Protein AF-A0AAP2MRW2-F1 (afdb_monomer_lite)

Radius of gyration: 44.41 Å; chains: 1; bounding box: 98×28×132 Å

Organism: NCBI:txid87883

pLDDT: mean 84.75, std 10.16, range [48.69, 96.81]

Sequence (170 aa):
MTLLKLVLPYVLALLLGVAAGVYGEHLISAREIADMKAAAAQAQAKAVDAARAEEQRRTAAQSEIAKDANQQRTAALADAFAARAAAGSLQQRVDQLVAAARHPAATPGGPSTGDALDLLADVLGRVDERAGELAEYADRARIAGQQCERDYDALTSAQSRAAISSAVSR

Secondary structure (DSSP, 8-state):
-HHHHHHHHHHHHHHHHHHHHHHHHHHHHHHHHHHHHHHHHHHHHHHHHHHHHHHHHHHHHHHHHHHHHHHHHHHHHHHHHHHHHHHHHHHHHHHHHHHHHHS----TT---HHHHHHHHHHHHHHHHHHHHHHHHHHHHHHHHHHHHHHHHHHHHHHHHHHHHHHHHT-

Structure (mmCIF, N/CA/C/O backbone):
data_AF-A0AAP2MRW2-F1
#
_entry.id   AF-A0AAP2MRW2-F1
#
loop_
_atom_site.group_PDB
_atom_site.id
_atom_site.type_symbol
_atom_site.label_atom_id
_atom_site.label_alt_id
_atom_site.label_comp_id
_atom_site.label_asym_id
_atom_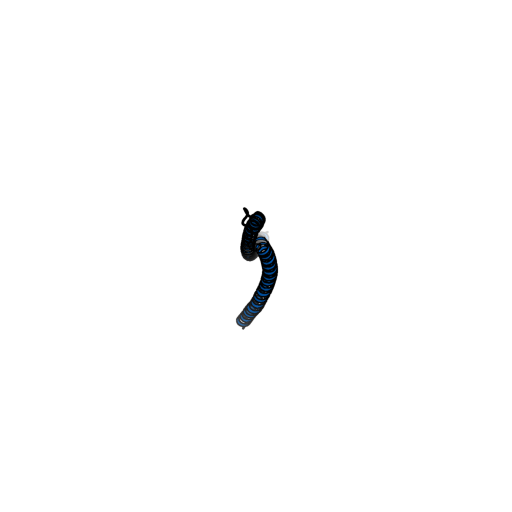site.label_entity_id
_atom_site.label_seq_id
_atom_site.pdbx_PDB_ins_code
_atom_site.Cartn_x
_atom_site.Cartn_y
_atom_site.Cartn_z
_atom_site.occupancy
_atom_site.B_iso_or_equiv
_atom_site.auth_seq_id
_atom_site.auth_comp_id
_atom_site.auth_asym_id
_atom_site.auth_atom_id
_atom_site.pdbx_PDB_model_num
ATOM 1 N N . MET A 1 1 ? 60.780 10.079 -72.327 1.00 61.38 1 MET A N 1
ATOM 2 C CA . MET A 1 1 ? 60.542 11.171 -71.345 1.00 61.38 1 MET A CA 1
ATOM 3 C C . MET A 1 1 ? 59.190 11.876 -71.502 1.00 61.38 1 MET A C 1
ATOM 5 O O . MET A 1 1 ? 58.671 12.345 -70.499 1.00 61.38 1 MET A O 1
ATOM 9 N N . THR A 1 2 ? 58.598 11.957 -72.698 1.00 68.00 2 THR A N 1
ATOM 10 C CA . THR A 1 2 ? 57.285 12.598 -72.936 1.00 68.00 2 THR A CA 1
ATOM 11 C C . THR A 1 2 ? 56.092 11.761 -72.467 1.00 68.00 2 THR A C 1
ATOM 13 O O . THR A 1 2 ? 55.207 12.306 -71.818 1.00 68.00 2 THR A O 1
ATOM 16 N N . LEU A 1 3 ? 56.101 10.439 -72.691 1.00 67.00 3 LEU A N 1
ATOM 17 C CA . LEU A 1 3 ? 55.019 9.550 -72.236 1.00 67.00 3 LEU A CA 1
ATOM 18 C C . LEU A 1 3 ? 54.850 9.577 -70.706 1.00 67.00 3 LEU A C 1
ATOM 20 O O . LEU A 1 3 ? 53.749 9.766 -70.212 1.00 67.00 3 LEU A O 1
ATOM 24 N N . LEU A 1 4 ? 55.949 9.490 -69.947 1.00 72.62 4 LEU A N 1
ATOM 25 C CA . LEU A 1 4 ? 55.919 9.496 -68.477 1.00 72.62 4 LEU A CA 1
ATOM 26 C C . LEU A 1 4 ? 55.285 10.776 -67.898 1.00 72.62 4 LEU A C 1
ATOM 28 O O . LEU A 1 4 ? 54.561 10.706 -66.911 1.00 72.62 4 LEU A O 1
ATOM 32 N N . LYS A 1 5 ? 55.504 11.934 -68.537 1.00 75.88 5 LYS A N 1
ATOM 33 C CA . LYS A 1 5 ? 54.901 13.215 -68.129 1.00 75.88 5 LYS A CA 1
ATOM 34 C C . LYS A 1 5 ? 53.397 13.289 -68.420 1.00 75.88 5 LYS A C 1
ATOM 36 O O . LYS A 1 5 ? 52.698 14.014 -67.724 1.00 75.88 5 LYS A O 1
ATOM 41 N N . LEU A 1 6 ? 52.907 12.539 -69.410 1.00 78.69 6 LEU A N 1
ATOM 42 C CA . LEU A 1 6 ? 51.484 12.458 -69.757 1.00 78.69 6 LEU A CA 1
ATOM 43 C C . LEU A 1 6 ? 50.696 11.537 -68.815 1.00 78.69 6 LEU A C 1
ATOM 45 O O . LEU A 1 6 ? 49.546 11.835 -68.508 1.00 78.69 6 LEU A O 1
ATOM 49 N N . VAL A 1 7 ? 51.305 10.450 -68.325 1.00 85.00 7 VAL A N 1
ATOM 50 C CA . VAL A 1 7 ? 50.604 9.480 -67.456 1.00 85.00 7 VAL A CA 1
ATOM 51 C C . VAL A 1 7 ? 50.657 9.869 -65.968 1.00 85.00 7 VAL A C 1
ATOM 53 O O . VAL A 1 7 ? 49.717 9.588 -65.229 1.00 85.00 7 VAL A O 1
ATOM 56 N N . LEU A 1 8 ? 51.702 10.581 -65.523 1.00 87.31 8 LEU A N 1
ATOM 57 C CA . LEU A 1 8 ? 51.862 11.033 -64.130 1.00 87.31 8 LEU A CA 1
ATOM 58 C C . LEU A 1 8 ? 50.645 11.789 -63.537 1.00 87.31 8 LEU A C 1
ATOM 60 O O . LEU A 1 8 ? 50.244 11.441 -62.425 1.00 87.31 8 LEU A O 1
ATOM 64 N N . PRO A 1 9 ? 50.024 12.784 -64.213 1.00 87.69 9 PRO A N 1
ATOM 65 C CA . PRO A 1 9 ? 48.877 13.498 -63.645 1.00 87.69 9 PRO A CA 1
ATOM 66 C C . PRO A 1 9 ? 47.645 12.601 -63.489 1.00 87.69 9 PRO A C 1
ATOM 68 O O . PRO A 1 9 ? 46.911 12.745 -62.516 1.00 87.69 9 PRO A O 1
ATOM 71 N N . TYR A 1 10 ? 47.445 11.640 -64.396 1.00 88.88 10 TYR A N 1
ATOM 72 C CA . TYR A 1 10 ? 46.350 10.673 -64.300 1.00 88.88 10 TYR A CA 1
ATOM 73 C C . TYR A 1 10 ? 46.535 9.724 -63.114 1.00 88.88 10 TYR A C 1
ATOM 75 O O . TYR A 1 10 ? 45.579 9.460 -62.391 1.00 88.88 10 TYR A O 1
ATOM 83 N N . VAL A 1 11 ? 47.764 9.260 -62.863 1.00 90.12 11 VAL A N 1
ATOM 84 C CA . VAL A 1 11 ? 48.069 8.419 -61.693 1.00 90.12 11 VAL A CA 1
ATOM 85 C C . VAL A 1 11 ? 47.877 9.202 -60.392 1.00 90.12 11 VAL A C 1
ATOM 87 O O . VAL A 1 11 ? 47.268 8.688 -59.460 1.00 90.12 11 VAL A O 1
ATOM 90 N N . LEU A 1 12 ? 48.327 10.460 -60.331 1.00 91.31 12 LEU A N 1
ATOM 91 C CA . LEU A 1 12 ? 48.109 11.325 -59.165 1.00 91.31 12 LEU A CA 1
ATOM 92 C C . LEU A 1 12 ? 46.622 11.600 -58.910 1.00 91.31 12 LEU A C 1
ATOM 94 O O . LEU A 1 12 ? 46.181 11.512 -57.767 1.00 91.31 12 LEU A O 1
ATOM 98 N N . ALA A 1 13 ? 45.842 11.883 -59.954 1.00 89.94 13 ALA A N 1
ATOM 99 C CA . ALA A 1 13 ? 44.399 12.076 -59.832 1.00 89.94 13 ALA A CA 1
ATOM 100 C C . ALA A 1 13 ? 43.694 10.806 -59.329 1.00 89.94 13 ALA A C 1
ATOM 102 O O . ALA A 1 13 ? 42.821 10.888 -58.466 1.00 89.94 13 ALA A O 1
ATOM 103 N N . LEU A 1 14 ? 44.114 9.632 -59.810 1.00 90.69 14 LEU A N 1
ATOM 104 C CA . LEU A 1 14 ? 43.575 8.349 -59.365 1.00 90.69 14 LEU A CA 1
ATOM 105 C C . LEU A 1 14 ? 43.898 8.084 -57.885 1.00 90.69 14 LEU A C 1
ATOM 107 O O . LEU A 1 14 ? 43.011 7.712 -57.122 1.00 90.69 14 LEU A O 1
ATOM 111 N N . LEU A 1 15 ? 45.138 8.341 -57.455 1.00 90.44 15 LEU A N 1
ATOM 112 C CA . LEU A 1 15 ? 45.549 8.186 -56.055 1.00 90.44 15 LEU A CA 1
ATOM 113 C C . LEU A 1 15 ? 44.811 9.153 -55.118 1.00 90.44 15 LEU A C 1
ATOM 115 O O . LEU A 1 15 ? 44.383 8.747 -54.039 1.00 90.44 15 LEU A O 1
ATOM 119 N N . LEU A 1 16 ? 44.615 10.409 -55.532 1.00 90.81 16 LEU A N 1
ATOM 120 C CA . LEU A 1 16 ? 43.853 11.395 -54.759 1.00 90.81 16 LEU A CA 1
ATOM 121 C C . LEU A 1 16 ? 42.368 11.026 -54.658 1.00 90.81 16 LEU A C 1
ATOM 123 O O . LEU A 1 16 ? 41.785 11.169 -53.586 1.00 90.81 16 LEU A O 1
ATOM 127 N N . GLY A 1 17 ? 41.769 10.512 -55.736 1.00 87.12 17 GLY A N 1
ATOM 128 C CA . GLY A 1 17 ? 40.387 10.029 -55.728 1.00 87.12 17 GLY A CA 1
ATOM 129 C C . GLY A 1 17 ? 40.183 8.846 -54.778 1.00 87.12 17 GLY A C 1
ATOM 130 O O . GLY A 1 17 ? 39.242 8.852 -53.987 1.00 87.12 17 GLY A O 1
ATOM 131 N N . VAL A 1 18 ? 41.100 7.872 -54.793 1.00 86.62 18 VAL A N 1
ATOM 132 C CA . VAL A 1 18 ? 41.066 6.723 -53.870 1.00 86.62 18 VAL A CA 1
ATOM 133 C C . VAL A 1 18 ? 41.250 7.178 -52.420 1.00 86.62 18 VAL A C 1
ATOM 135 O O . VAL A 1 18 ? 40.484 6.766 -51.552 1.00 86.62 18 VAL A O 1
ATOM 138 N N . ALA A 1 19 ? 42.208 8.071 -52.148 1.00 85.06 19 ALA A N 1
ATOM 139 C CA . ALA A 1 19 ? 42.428 8.598 -50.802 1.00 85.06 19 ALA A CA 1
ATOM 140 C C . ALA A 1 19 ? 41.200 9.362 -50.272 1.00 85.06 19 ALA A C 1
ATOM 142 O O . ALA A 1 19 ? 40.777 9.134 -49.140 1.00 85.06 19 ALA A O 1
ATOM 143 N N . ALA A 1 20 ? 40.587 10.223 -51.090 1.00 84.88 20 ALA A N 1
ATOM 144 C CA . ALA A 1 20 ? 39.380 10.954 -50.711 1.00 84.88 20 ALA A CA 1
ATOM 145 C C . ALA A 1 20 ? 38.180 10.022 -50.457 1.00 84.88 20 ALA A C 1
ATOM 147 O O . ALA A 1 20 ? 37.428 10.250 -49.509 1.00 84.88 20 ALA A O 1
ATOM 148 N N . GLY A 1 21 ? 38.026 8.958 -51.255 1.00 80.94 21 GLY A N 1
ATOM 149 C CA . GLY A 1 21 ? 36.978 7.949 -51.069 1.00 80.94 21 GLY A CA 1
ATOM 150 C C . GLY A 1 21 ? 37.085 7.226 -49.724 1.00 80.94 21 GLY A C 1
ATOM 151 O O . GLY A 1 21 ? 36.119 7.202 -48.965 1.00 80.94 21 GLY A O 1
ATOM 152 N N . VAL A 1 22 ? 38.281 6.733 -49.381 1.00 81.81 22 VAL A N 1
ATOM 153 C CA . VAL A 1 22 ? 38.531 6.020 -48.113 1.00 81.81 22 VAL A CA 1
ATOM 154 C C . VAL A 1 22 ? 38.269 6.921 -46.899 1.00 81.81 22 VAL A C 1
ATOM 156 O O . VAL A 1 22 ? 37.606 6.512 -45.947 1.00 81.81 22 VAL A O 1
ATOM 159 N N . TYR A 1 23 ? 38.720 8.181 -46.929 1.00 79.56 23 TYR A N 1
ATOM 160 C CA . TYR A 1 23 ? 38.429 9.135 -45.850 1.00 79.56 23 TYR A CA 1
ATOM 161 C C . TYR A 1 23 ? 36.930 9.456 -45.727 1.00 79.56 23 TYR A C 1
ATOM 163 O O . TYR A 1 23 ? 36.433 9.618 -44.611 1.00 79.56 23 TYR A O 1
ATOM 171 N N . GLY A 1 24 ? 36.201 9.522 -46.846 1.00 81.00 24 GLY A N 1
ATOM 172 C CA . GLY A 1 24 ? 34.751 9.717 -46.854 1.00 81.00 24 GLY A CA 1
ATOM 173 C C . GLY A 1 24 ? 33.998 8.563 -46.189 1.00 81.00 24 GLY A C 1
ATOM 174 O O . GLY A 1 24 ? 33.163 8.801 -45.314 1.00 81.00 24 GLY A O 1
ATOM 175 N N . GLU A 1 25 ? 34.338 7.319 -46.532 1.00 75.44 25 GLU A N 1
ATOM 176 C CA . GLU A 1 25 ? 33.731 6.114 -45.944 1.00 75.44 25 GLU A CA 1
ATOM 177 C C . GLU A 1 25 ? 33.961 6.025 -44.428 1.00 75.44 25 GLU A C 1
ATOM 179 O O . GLU A 1 25 ? 33.045 5.688 -43.670 1.00 75.44 25 GLU A O 1
ATOM 184 N N . HIS A 1 26 ? 35.151 6.401 -43.948 1.00 78.69 26 HIS A N 1
ATOM 185 C CA . HIS A 1 26 ? 35.448 6.439 -42.512 1.00 78.69 26 HIS A CA 1
ATOM 186 C C . HIS A 1 26 ? 34.602 7.467 -41.745 1.00 78.69 26 HIS A C 1
ATOM 188 O O . HIS A 1 26 ? 34.181 7.204 -40.619 1.00 78.69 26 HIS A O 1
ATOM 194 N N . LEU A 1 27 ? 34.319 8.630 -42.339 1.00 81.62 27 LEU A N 1
ATOM 195 C CA . LEU A 1 27 ? 33.491 9.659 -41.703 1.00 81.62 27 LEU A CA 1
ATOM 196 C C . LEU A 1 27 ? 32.005 9.281 -41.695 1.00 81.62 27 LEU A C 1
ATOM 198 O O . LEU A 1 27 ? 31.320 9.516 -40.698 1.00 81.62 27 LEU A O 1
ATOM 202 N N . ILE A 1 28 ? 31.514 8.678 -42.782 1.00 83.81 28 ILE A N 1
ATOM 203 C CA . ILE A 1 28 ? 30.126 8.205 -42.887 1.00 83.81 28 ILE A CA 1
ATOM 204 C C . ILE A 1 28 ? 29.880 7.081 -41.876 1.00 83.81 28 ILE A C 1
ATOM 206 O O . ILE A 1 28 ? 28.961 7.183 -41.066 1.00 83.81 28 ILE A O 1
ATOM 210 N N . SER A 1 29 ? 30.757 6.074 -41.833 1.00 78.00 29 SER A N 1
ATOM 211 C CA . SER A 1 29 ? 30.647 4.961 -40.878 1.00 78.00 29 SER A CA 1
ATOM 212 C C . SER A 1 29 ? 30.748 5.417 -39.417 1.00 78.00 29 SER A C 1
ATOM 214 O O . SER A 1 29 ? 29.995 4.941 -38.567 1.00 78.00 29 SER A O 1
ATOM 216 N N . ALA A 1 30 ? 31.614 6.389 -39.100 1.00 86.00 30 ALA A N 1
ATOM 217 C CA . ALA A 1 30 ? 31.684 6.964 -37.755 1.00 86.00 30 ALA A CA 1
ATOM 218 C C . ALA A 1 30 ? 30.374 7.662 -37.347 1.00 86.00 30 ALA A C 1
ATOM 220 O O . ALA A 1 30 ? 29.943 7.542 -36.195 1.00 86.00 30 ALA A O 1
ATOM 221 N N . ARG A 1 31 ? 29.728 8.365 -38.284 1.00 86.88 31 ARG A N 1
ATOM 222 C CA . ARG A 1 31 ? 28.451 9.045 -38.049 1.00 86.88 31 ARG A CA 1
ATOM 223 C C . ARG A 1 31 ? 27.300 8.058 -37.892 1.00 86.88 31 ARG A C 1
ATOM 225 O O . ARG A 1 31 ? 26.546 8.185 -36.936 1.00 86.88 31 ARG A O 1
ATOM 232 N N . GLU A 1 32 ? 27.227 7.034 -38.735 1.00 89.12 32 GLU A N 1
ATOM 233 C CA . GLU A 1 32 ? 26.231 5.964 -38.610 1.00 89.12 32 GLU A CA 1
ATOM 234 C C . GLU A 1 32 ? 26.346 5.235 -37.265 1.00 89.12 32 GLU A C 1
ATOM 236 O O . GLU A 1 32 ? 25.342 5.007 -36.595 1.00 89.12 32 GLU A O 1
ATOM 241 N N . ILE A 1 33 ? 27.565 4.929 -36.804 1.00 89.25 33 ILE A N 1
ATOM 242 C CA . ILE A 1 33 ? 27.776 4.325 -35.478 1.00 89.25 33 ILE A CA 1
ATOM 243 C C . ILE A 1 33 ? 27.318 5.274 -34.362 1.00 89.25 33 ILE A C 1
ATOM 245 O O . ILE A 1 33 ? 26.736 4.817 -33.374 1.00 89.25 33 ILE A O 1
ATOM 249 N N . ALA A 1 34 ? 27.581 6.578 -34.487 1.00 91.94 34 ALA A N 1
ATOM 250 C CA . ALA A 1 34 ? 27.132 7.572 -33.516 1.00 91.94 34 ALA A CA 1
ATOM 251 C C . ALA A 1 34 ? 25.598 7.677 -33.477 1.00 91.94 34 ALA A C 1
ATOM 253 O O . ALA A 1 34 ? 25.022 7.645 -32.389 1.00 91.94 34 ALA A O 1
ATOM 254 N N . ASP A 1 35 ? 24.944 7.710 -34.638 1.00 92.31 35 ASP A N 1
ATOM 255 C CA . ASP A 1 35 ? 23.486 7.769 -34.766 1.00 92.31 35 ASP A CA 1
ATOM 256 C C . ASP A 1 35 ? 22.829 6.491 -34.227 1.00 92.31 35 ASP A C 1
ATOM 258 O O . ASP A 1 35 ? 21.876 6.561 -33.451 1.00 92.31 35 ASP A O 1
ATOM 262 N N . MET A 1 36 ? 23.388 5.315 -34.531 1.00 91.56 36 MET A N 1
ATOM 263 C CA . MET A 1 36 ? 22.909 4.035 -33.998 1.00 91.56 36 MET A CA 1
ATOM 264 C C . MET A 1 36 ? 23.058 3.955 -32.476 1.00 91.56 36 MET A C 1
ATOM 266 O O . MET A 1 36 ? 22.143 3.501 -31.788 1.00 91.56 36 MET A O 1
ATOM 270 N N . LYS A 1 37 ? 24.182 4.429 -31.920 1.00 93.88 37 LYS A N 1
ATOM 271 C CA . LYS A 1 37 ? 24.374 4.510 -30.463 1.00 93.88 37 LYS A CA 1
ATOM 272 C C . LYS A 1 37 ? 23.407 5.499 -29.819 1.00 93.88 37 LYS A C 1
ATOM 274 O O . LYS A 1 37 ? 22.865 5.190 -28.762 1.00 93.88 37 LYS A O 1
ATOM 279 N N . ALA A 1 38 ? 23.168 6.650 -30.443 1.00 94.44 38 ALA A N 1
ATOM 280 C CA . ALA A 1 38 ? 22.213 7.641 -29.955 1.00 94.44 38 ALA A CA 1
ATOM 281 C C . ALA A 1 38 ? 20.777 7.095 -29.977 1.00 94.44 38 ALA A C 1
ATOM 283 O O . ALA A 1 38 ? 20.063 7.210 -28.981 1.00 94.44 38 ALA A O 1
ATOM 284 N N . ALA A 1 39 ? 20.377 6.426 -31.061 1.00 94.56 39 ALA A N 1
ATOM 285 C CA . ALA A 1 39 ? 19.080 5.768 -31.175 1.00 94.56 39 ALA A CA 1
ATOM 286 C C . ALA A 1 39 ? 18.918 4.650 -30.132 1.00 94.56 39 ALA A C 1
ATOM 288 O O . ALA A 1 39 ? 17.887 4.576 -29.461 1.00 94.56 39 ALA A O 1
ATOM 289 N N . ALA A 1 40 ? 19.951 3.824 -29.932 1.00 93.44 40 ALA A N 1
ATOM 290 C CA . ALA A 1 40 ? 19.953 2.781 -28.910 1.00 93.44 40 ALA A CA 1
ATOM 291 C C . ALA A 1 40 ? 19.861 3.364 -27.490 1.00 93.44 40 ALA A C 1
ATOM 293 O O . ALA A 1 40 ? 19.059 2.889 -26.687 1.00 93.44 40 ALA A O 1
ATOM 294 N N . ALA A 1 41 ? 20.619 4.421 -27.185 1.00 94.69 41 ALA A N 1
ATOM 295 C CA . ALA A 1 41 ? 20.559 5.108 -25.896 1.00 94.69 41 ALA A CA 1
ATOM 296 C C . ALA A 1 41 ? 19.177 5.732 -25.650 1.00 94.69 41 ALA A C 1
ATOM 298 O O . ALA A 1 41 ? 18.626 5.608 -24.558 1.00 94.69 41 ALA A O 1
ATOM 299 N N . GLN A 1 42 ? 18.573 6.345 -26.673 1.00 95.50 42 GLN A N 1
ATOM 300 C CA . GLN A 1 42 ? 17.231 6.913 -26.573 1.00 95.50 42 GLN A CA 1
ATOM 301 C C . GLN A 1 42 ? 16.162 5.827 -26.382 1.00 95.50 42 GLN A C 1
ATOM 303 O O . GLN A 1 42 ? 15.231 6.014 -25.599 1.00 95.50 42 GLN A O 1
ATOM 308 N N . ALA A 1 43 ? 16.289 4.686 -27.065 1.00 95.00 43 ALA A N 1
ATOM 309 C CA . ALA A 1 43 ? 15.396 3.545 -26.886 1.00 95.00 43 ALA A CA 1
ATOM 310 C C . ALA A 1 43 ? 15.507 2.956 -25.471 1.00 95.00 43 ALA A C 1
ATOM 312 O O . ALA A 1 43 ? 14.484 2.689 -24.842 1.00 95.00 43 ALA A O 1
ATOM 313 N N . GLN A 1 44 ? 16.727 2.822 -24.938 1.00 95.00 44 GLN A N 1
ATOM 314 C CA . GLN A 1 44 ? 16.950 2.378 -23.559 1.00 95.00 44 GLN A CA 1
ATOM 315 C C . GLN A 1 44 ? 16.381 3.367 -22.539 1.00 95.00 44 GLN A C 1
ATOM 317 O O . GLN A 1 44 ? 15.692 2.943 -21.616 1.00 95.00 44 GLN A O 1
ATOM 322 N N . ALA A 1 45 ? 16.603 4.673 -22.723 1.00 95.69 45 ALA A N 1
ATOM 323 C CA . ALA A 1 45 ? 16.041 5.700 -21.847 1.00 95.69 45 ALA A CA 1
ATOM 324 C C . ALA A 1 45 ? 14.507 5.622 -21.811 1.00 95.69 45 ALA A C 1
ATOM 326 O O . ALA A 1 45 ? 13.924 5.510 -20.738 1.00 95.69 45 ALA A O 1
ATOM 327 N N . LYS A 1 46 ? 13.859 5.544 -22.982 1.00 96.12 46 LYS A N 1
ATOM 328 C CA . LYS A 1 46 ? 12.400 5.376 -23.082 1.00 96.12 46 LYS A CA 1
ATOM 329 C C . LYS A 1 46 ? 11.906 4.093 -22.408 1.00 96.12 46 LYS A C 1
ATOM 331 O O . LYS A 1 46 ? 10.867 4.118 -21.756 1.00 96.12 46 LYS A O 1
ATOM 336 N N . ALA A 1 47 ? 12.631 2.983 -22.553 1.00 95.25 47 ALA A N 1
ATOM 337 C CA . ALA A 1 47 ? 12.274 1.719 -21.912 1.00 95.25 47 ALA A CA 1
ATOM 338 C C . ALA A 1 47 ? 12.375 1.802 -20.379 1.00 95.25 47 ALA A C 1
ATOM 340 O O . ALA A 1 47 ? 11.478 1.335 -19.679 1.00 95.25 47 ALA A O 1
ATOM 341 N N . VAL A 1 48 ? 13.429 2.438 -19.858 1.00 96.81 48 VAL A N 1
ATOM 342 C CA . VAL A 1 48 ? 13.606 2.662 -18.416 1.00 96.81 48 VAL A CA 1
ATOM 343 C C . VAL A 1 48 ? 12.540 3.611 -17.871 1.00 96.81 48 VAL A C 1
ATOM 345 O O . VAL A 1 48 ? 11.981 3.345 -16.811 1.00 96.81 48 VAL A O 1
ATOM 348 N N . ASP A 1 49 ? 12.220 4.688 -18.585 1.00 96.69 49 ASP A N 1
ATOM 349 C CA . ASP A 1 49 ? 11.191 5.640 -18.161 1.00 96.69 49 ASP A CA 1
ATOM 350 C C . ASP A 1 49 ? 9.801 4.994 -18.145 1.00 96.69 49 ASP A C 1
ATOM 352 O O . ASP A 1 49 ? 9.050 5.174 -17.186 1.00 96.69 49 ASP A O 1
ATOM 356 N N . ALA A 1 50 ? 9.483 4.167 -19.147 1.00 95.69 50 ALA A N 1
ATOM 357 C CA . ALA A 1 50 ? 8.251 3.382 -19.161 1.00 95.69 50 ALA A CA 1
ATOM 358 C C . ALA A 1 50 ? 8.189 2.386 -17.988 1.00 95.69 50 ALA A C 1
ATOM 360 O O . ALA A 1 50 ? 7.150 2.269 -17.337 1.00 95.69 50 ALA A O 1
ATOM 361 N N . ALA A 1 51 ? 9.299 1.707 -17.678 1.00 95.31 51 ALA A N 1
ATOM 362 C CA . ALA A 1 51 ? 9.378 0.793 -16.540 1.00 95.31 51 ALA A CA 1
ATOM 363 C C . ALA A 1 51 ? 9.189 1.529 -15.202 1.00 95.31 51 ALA A C 1
ATOM 365 O O . ALA A 1 51 ? 8.369 1.115 -14.384 1.00 95.31 51 ALA A O 1
ATOM 366 N N . ARG A 1 52 ? 9.865 2.669 -15.009 1.00 96.00 52 ARG A N 1
ATOM 367 C CA . ARG A 1 52 ? 9.700 3.507 -13.811 1.00 96.00 52 ARG A CA 1
ATOM 368 C C . ARG A 1 52 ? 8.283 4.046 -13.671 1.00 96.00 52 ARG A C 1
ATOM 370 O O . ARG A 1 52 ? 7.776 4.089 -12.557 1.00 96.00 52 ARG A O 1
ATOM 377 N N . ALA A 1 53 ? 7.634 4.445 -14.764 1.00 96.31 53 ALA A N 1
ATOM 378 C CA . ALA A 1 53 ? 6.252 4.918 -14.723 1.00 96.31 53 ALA A CA 1
ATOM 379 C C . ALA A 1 53 ? 5.292 3.813 -14.246 1.00 96.31 53 ALA A C 1
ATOM 381 O O . ALA A 1 53 ? 4.410 4.063 -13.422 1.00 96.31 53 ALA A O 1
ATOM 382 N N . GLU A 1 54 ? 5.489 2.576 -14.707 1.00 93.75 54 GLU A N 1
ATOM 383 C CA . GLU A 1 54 ? 4.708 1.423 -14.247 1.00 93.75 54 GLU A CA 1
ATOM 384 C C . GLU A 1 54 ? 4.997 1.093 -12.772 1.00 93.75 54 GLU A C 1
ATOM 386 O O . GLU A 1 54 ? 4.063 0.870 -11.999 1.00 93.75 54 GLU A O 1
ATOM 391 N N . GLU A 1 55 ? 6.264 1.112 -12.349 1.00 94.88 55 GLU A N 1
ATOM 392 C CA . GLU A 1 55 ? 6.650 0.923 -10.943 1.00 94.88 55 GLU A CA 1
ATOM 393 C C . GLU A 1 55 ? 6.054 2.002 -10.034 1.00 94.88 55 GLU A C 1
ATOM 395 O O . GLU A 1 55 ? 5.512 1.686 -8.973 1.00 94.88 55 GLU A O 1
ATOM 400 N N . GLN A 1 56 ? 6.082 3.266 -10.459 1.00 94.69 56 GLN A N 1
ATOM 401 C CA . GLN A 1 56 ? 5.458 4.377 -9.744 1.00 94.69 56 GLN A CA 1
ATOM 402 C C . GLN A 1 56 ? 3.945 4.195 -9.651 1.00 94.69 56 GLN A C 1
ATOM 404 O O . GLN A 1 56 ? 3.391 4.376 -8.568 1.00 94.69 56 GLN A O 1
ATOM 409 N N . ARG A 1 57 ? 3.273 3.762 -10.729 1.00 94.56 57 ARG A N 1
ATOM 410 C CA . ARG A 1 57 ? 1.830 3.471 -10.692 1.00 94.56 57 ARG A CA 1
ATOM 411 C C . ARG A 1 57 ? 1.509 2.371 -9.681 1.00 94.56 57 ARG A C 1
ATOM 413 O O . ARG A 1 57 ? 0.565 2.508 -8.906 1.00 94.56 57 ARG A O 1
ATOM 420 N N . ARG A 1 58 ? 2.289 1.284 -9.673 1.00 93.31 58 ARG A N 1
ATOM 421 C CA . ARG A 1 58 ? 2.106 0.166 -8.731 1.00 93.31 58 ARG A CA 1
ATOM 422 C C . ARG A 1 58 ? 2.371 0.590 -7.292 1.00 93.31 58 ARG A C 1
ATOM 424 O O . ARG A 1 58 ? 1.574 0.271 -6.417 1.00 93.31 58 ARG A O 1
ATOM 431 N N . THR A 1 59 ? 3.445 1.337 -7.063 1.00 92.56 59 THR A N 1
ATOM 432 C CA . THR A 1 59 ? 3.819 1.828 -5.731 1.00 92.56 59 THR A CA 1
ATOM 433 C C . THR A 1 59 ? 2.780 2.811 -5.198 1.00 92.56 59 THR A C 1
ATOM 435 O O . THR A 1 59 ? 2.387 2.706 -4.040 1.00 92.56 59 THR A O 1
ATOM 438 N N . ALA A 1 60 ? 2.275 3.717 -6.042 1.00 94.00 60 ALA A N 1
ATOM 439 C CA . ALA A 1 60 ? 1.201 4.640 -5.685 1.00 94.00 60 ALA A CA 1
ATOM 440 C C . ALA A 1 60 ? -0.061 3.878 -5.257 1.00 94.00 60 ALA A C 1
ATOM 442 O O . ALA A 1 60 ? -0.534 4.081 -4.139 1.00 94.00 60 ALA A O 1
ATOM 443 N N . ALA A 1 61 ? -0.529 2.929 -6.076 1.00 91.44 61 ALA A N 1
ATOM 444 C CA . ALA A 1 61 ? -1.681 2.091 -5.741 1.00 91.44 61 ALA A CA 1
ATOM 445 C C . ALA A 1 61 ? -1.477 1.306 -4.430 1.00 91.44 61 ALA A C 1
ATOM 447 O O . ALA A 1 61 ? -2.360 1.273 -3.578 1.00 91.44 61 ALA A O 1
ATOM 448 N N . GLN A 1 62 ? -0.296 0.715 -4.222 1.00 90.94 62 GLN A N 1
ATOM 449 C CA . GLN A 1 62 ? 0.022 0.002 -2.979 1.00 90.94 62 GLN A CA 1
ATOM 450 C C . GLN A 1 62 ? 0.054 0.932 -1.762 1.00 90.94 62 GLN A C 1
ATOM 452 O O . GLN A 1 62 ? -0.450 0.565 -0.704 1.00 90.94 62 GLN A O 1
ATOM 457 N N . SER A 1 63 ? 0.622 2.132 -1.900 1.00 93.19 63 SER A N 1
ATOM 458 C CA . SER A 1 63 ? 0.671 3.120 -0.818 1.00 93.19 63 SER A CA 1
ATOM 459 C C . SER A 1 63 ? -0.713 3.643 -0.438 1.00 93.19 63 SER A C 1
ATOM 461 O O . SER A 1 63 ? -0.975 3.850 0.744 1.00 93.19 63 SER A O 1
ATOM 463 N N . GLU A 1 64 ? -1.611 3.803 -1.412 1.00 91.94 64 GLU A N 1
ATOM 464 C CA . GLU A 1 64 ? -2.997 4.198 -1.173 1.00 91.94 64 GLU A CA 1
ATOM 465 C C . GLU A 1 64 ? -3.752 3.101 -0.419 1.00 91.94 64 GLU A C 1
ATOM 467 O O . GLU A 1 64 ? -4.326 3.377 0.633 1.00 91.94 64 GLU A O 1
ATOM 472 N N . ILE A 1 65 ? -3.647 1.846 -0.873 1.00 90.31 65 ILE A N 1
ATOM 473 C CA . ILE A 1 65 ? -4.232 0.685 -0.184 1.00 90.31 65 ILE A CA 1
ATOM 474 C C . ILE A 1 65 ? -3.677 0.562 1.241 1.00 90.31 65 ILE A C 1
ATOM 476 O O . ILE A 1 65 ? -4.430 0.352 2.189 1.00 90.31 65 ILE A O 1
ATOM 480 N N . ALA A 1 66 ? -2.362 0.722 1.423 1.00 89.69 66 ALA A N 1
ATOM 481 C CA . ALA A 1 66 ? -1.737 0.661 2.741 1.00 89.69 66 ALA A CA 1
ATOM 482 C C . ALA A 1 66 ? -2.207 1.802 3.657 1.00 89.69 66 ALA A C 1
ATOM 484 O O . ALA A 1 66 ? -2.402 1.589 4.856 1.00 89.69 66 ALA A O 1
ATOM 485 N N . LYS A 1 67 ? -2.403 3.007 3.111 1.00 93.12 67 LYS A N 1
ATOM 486 C CA . LYS A 1 67 ? -2.909 4.164 3.855 1.00 93.12 67 LYS A CA 1
ATOM 487 C C . LYS A 1 67 ? -4.358 3.956 4.284 1.00 93.12 67 LYS A C 1
ATOM 489 O O . LYS A 1 67 ? -4.650 4.168 5.458 1.00 93.12 67 LYS A O 1
ATOM 494 N N . ASP A 1 68 ? -5.224 3.522 3.373 1.00 90.75 68 ASP A N 1
ATOM 495 C CA . ASP A 1 68 ? -6.628 3.216 3.661 1.00 90.75 68 ASP A CA 1
ATOM 496 C C . ASP A 1 68 ? -6.744 2.101 4.714 1.00 90.75 68 ASP A C 1
ATOM 498 O O . ASP A 1 68 ? -7.378 2.284 5.754 1.00 90.75 68 ASP A O 1
ATOM 502 N N . ALA A 1 69 ? -6.000 1.002 4.549 1.00 87.44 69 ALA A N 1
ATOM 503 C CA . ALA A 1 69 ? -5.950 -0.075 5.539 1.00 87.44 69 ALA A CA 1
ATOM 504 C C . AL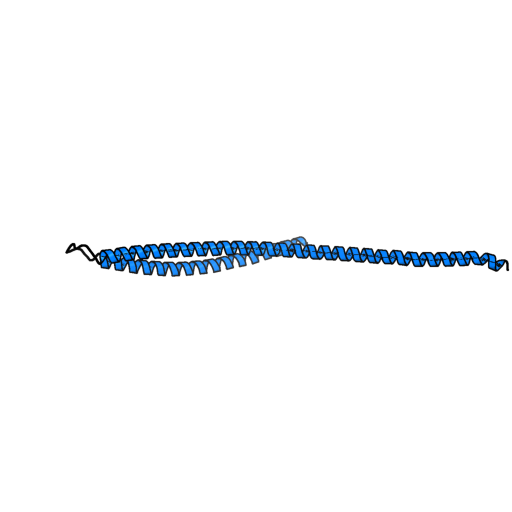A A 1 69 ? -5.475 0.411 6.924 1.00 87.44 69 ALA A C 1
ATOM 506 O O . ALA A 1 69 ? -6.015 0.004 7.955 1.00 87.44 69 ALA A O 1
ATOM 507 N N . ASN A 1 70 ? -4.480 1.304 6.977 1.00 91.38 70 ASN A N 1
ATOM 508 C CA . ASN A 1 70 ? -3.993 1.871 8.236 1.00 91.38 70 ASN A CA 1
ATOM 509 C C . ASN A 1 70 ? -5.011 2.836 8.871 1.00 91.38 70 ASN A C 1
ATOM 511 O O . ASN A 1 70 ? -5.201 2.819 10.089 1.00 91.38 70 ASN A O 1
ATOM 515 N N . GLN A 1 71 ? -5.715 3.632 8.063 1.00 92.38 71 GLN A N 1
ATOM 516 C CA . GLN A 1 71 ? -6.809 4.483 8.535 1.00 92.38 71 GLN A CA 1
ATOM 517 C C . GLN A 1 71 ? -7.942 3.646 9.133 1.00 92.38 71 GLN A C 1
ATOM 519 O O . GLN A 1 71 ? -8.339 3.903 10.269 1.00 92.38 71 GLN A O 1
ATOM 524 N N . GLN A 1 72 ? -8.393 2.602 8.433 1.00 88.00 72 GLN A N 1
ATOM 525 C CA . GLN A 1 72 ? -9.424 1.687 8.931 1.00 88.00 72 GLN A CA 1
ATOM 526 C C . GLN A 1 72 ? -8.988 0.986 10.221 1.00 88.00 72 GLN A C 1
ATOM 528 O O . GLN A 1 72 ? -9.748 0.941 11.188 1.00 88.00 72 GLN A O 1
ATOM 533 N N . ARG A 1 73 ? -7.739 0.504 10.288 1.00 89.00 73 ARG A N 1
ATOM 534 C CA . ARG A 1 73 ? -7.181 -0.097 11.508 1.00 89.00 73 ARG A CA 1
ATOM 535 C C . ARG A 1 73 ? -7.143 0.895 12.668 1.00 89.00 73 ARG A C 1
ATOM 537 O O . ARG A 1 73 ? -7.465 0.530 13.793 1.00 89.00 73 ARG A O 1
ATOM 544 N N . THR A 1 74 ? -6.739 2.135 12.413 1.00 90.44 74 THR A N 1
ATOM 545 C CA . THR A 1 74 ? -6.663 3.176 13.445 1.00 90.44 74 THR A CA 1
ATOM 546 C C . THR A 1 74 ? -8.051 3.541 13.968 1.00 90.44 74 THR A C 1
ATOM 548 O O . THR A 1 74 ? -8.225 3.639 15.180 1.00 90.44 74 THR A O 1
ATOM 551 N N . ALA A 1 75 ? -9.040 3.673 13.077 1.00 88.44 75 ALA A N 1
ATOM 552 C CA . ALA A 1 75 ? -10.436 3.894 13.448 1.00 88.44 75 ALA A CA 1
ATOM 553 C C . ALA A 1 75 ? -10.983 2.734 14.296 1.00 88.44 75 ALA A C 1
ATOM 555 O O . ALA A 1 75 ? -11.458 2.963 15.403 1.00 88.44 75 ALA A O 1
ATOM 556 N N . ALA A 1 76 ? -10.793 1.485 13.856 1.00 85.25 76 ALA A N 1
ATOM 557 C CA . ALA A 1 76 ? -11.233 0.305 14.603 1.00 85.25 76 ALA A CA 1
ATOM 558 C C . ALA A 1 76 ? -10.584 0.202 15.997 1.00 85.25 76 ALA A C 1
ATOM 560 O O . ALA A 1 76 ? -11.240 -0.175 16.967 1.00 85.25 76 ALA A O 1
ATOM 561 N N . LEU A 1 77 ? -9.300 0.559 16.124 1.00 89.25 77 LEU A N 1
ATOM 562 C CA . LEU A 1 77 ? -8.631 0.612 17.426 1.00 89.25 77 LEU A CA 1
ATOM 563 C C . LE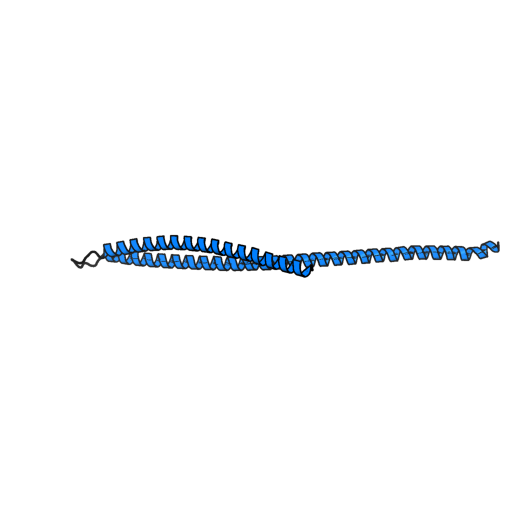U A 1 77 ? -9.213 1.714 18.317 1.00 89.25 77 LEU A C 1
ATOM 565 O O . LEU A 1 77 ? -9.442 1.463 19.499 1.00 89.25 77 LEU A O 1
ATOM 569 N N . ALA A 1 78 ? -9.462 2.909 17.774 1.00 91.75 78 ALA A N 1
ATOM 570 C CA . ALA A 1 78 ? -10.072 4.009 18.518 1.00 91.75 78 ALA A CA 1
ATOM 571 C C . ALA A 1 78 ? -11.480 3.643 19.017 1.00 91.75 78 ALA A C 1
ATOM 573 O O . ALA A 1 78 ? -11.775 3.849 20.195 1.00 91.75 78 ALA A O 1
ATOM 574 N N . ASP A 1 79 ? -12.298 3.022 18.167 1.00 86.12 79 ASP A N 1
ATOM 575 C CA . ASP A 1 79 ? -13.637 2.547 18.523 1.00 86.12 79 ASP A CA 1
ATOM 576 C C . ASP A 1 79 ? -13.577 1.472 19.616 1.00 86.12 79 ASP A C 1
ATOM 578 O O . ASP A 1 79 ? -14.302 1.547 20.610 1.00 86.12 79 ASP A O 1
ATOM 582 N N . ALA A 1 80 ? -12.652 0.511 19.503 1.00 85.75 80 ALA A N 1
ATOM 583 C CA . ALA A 1 80 ? -12.445 -0.509 20.530 1.00 85.75 80 ALA A CA 1
ATOM 584 C C . ALA A 1 80 ? -11.994 0.094 21.873 1.00 85.75 80 ALA A C 1
ATOM 586 O O . ALA A 1 80 ? -12.438 -0.349 22.935 1.00 85.75 80 ALA A O 1
ATOM 587 N N . PHE A 1 81 ? -11.126 1.112 21.856 1.00 91.12 81 PHE A N 1
ATOM 588 C CA . PHE A 1 81 ? -10.740 1.837 23.068 1.00 91.12 81 PHE A CA 1
ATOM 589 C C . PHE A 1 81 ? -11.919 2.601 23.677 1.00 91.12 81 PHE A C 1
ATOM 591 O O . PHE A 1 81 ? -12.116 2.523 24.890 1.00 91.12 81 PHE A O 1
ATOM 598 N N . ALA A 1 82 ? -12.721 3.291 22.862 1.00 91.31 82 ALA A N 1
ATOM 599 C CA . ALA A 1 82 ? -13.907 4.007 23.324 1.00 91.31 82 ALA A CA 1
ATOM 600 C C . ALA A 1 82 ? -14.937 3.053 23.953 1.00 91.31 82 ALA A C 1
ATOM 602 O O . ALA A 1 82 ? -15.444 3.332 25.040 1.00 91.31 82 ALA A O 1
ATOM 603 N N . ALA A 1 83 ? -15.180 1.895 23.331 1.00 85.62 83 ALA A N 1
ATOM 604 C CA . ALA A 1 83 ? -16.069 0.864 23.860 1.00 85.62 83 ALA A CA 1
ATOM 605 C C . ALA A 1 83 ? -15.581 0.320 25.214 1.00 85.62 83 ALA A C 1
ATOM 607 O O . ALA A 1 83 ? -16.354 0.255 26.169 1.00 85.62 83 ALA A O 1
ATOM 608 N N . ARG A 1 84 ? -14.283 0.003 25.339 1.00 87.06 84 ARG A N 1
ATOM 609 C CA . ARG A 1 84 ? -13.693 -0.451 26.613 1.00 87.06 84 ARG A CA 1
ATOM 610 C C . ARG A 1 84 ? -13.767 0.612 27.704 1.00 87.06 84 ARG A C 1
ATOM 612 O O . ARG A 1 84 ? -14.058 0.284 28.850 1.00 87.06 84 ARG A O 1
ATOM 619 N N . ALA A 1 85 ? -13.519 1.876 27.364 1.00 90.06 85 ALA A N 1
ATOM 620 C CA . ALA A 1 85 ? -13.629 2.979 28.313 1.00 90.06 85 ALA A CA 1
ATOM 621 C C . ALA A 1 85 ? -15.077 3.158 28.802 1.00 90.06 85 ALA A C 1
ATOM 623 O O . ALA A 1 85 ? -15.305 3.324 30.001 1.00 90.06 85 ALA A O 1
ATOM 624 N N . ALA A 1 86 ? -16.055 3.072 27.895 1.00 89.94 86 ALA A N 1
ATOM 625 C CA . ALA A 1 86 ? -17.471 3.130 28.240 1.00 89.94 86 ALA A CA 1
ATOM 626 C C . ALA A 1 86 ? -17.876 1.972 29.168 1.00 89.94 86 ALA A C 1
ATOM 628 O O . ALA A 1 86 ? -18.452 2.235 30.226 1.00 89.94 86 ALA A O 1
ATOM 629 N N . ALA A 1 87 ? -17.498 0.733 28.833 1.00 86.88 87 ALA A N 1
ATOM 630 C CA . ALA A 1 87 ? -17.755 -0.449 29.659 1.00 86.88 87 ALA A CA 1
ATOM 631 C C . ALA A 1 87 ? -17.134 -0.315 31.061 1.00 86.88 87 ALA A C 1
ATOM 633 O O . ALA A 1 87 ? -17.835 -0.434 32.064 1.00 86.88 87 ALA A O 1
ATOM 634 N N . GLY A 1 88 ? -15.852 0.063 31.148 1.00 88.00 88 GLY A N 1
ATOM 635 C CA . GLY A 1 88 ? -15.182 0.283 32.433 1.00 88.00 88 GLY A CA 1
ATOM 636 C C . GLY A 1 88 ? -15.848 1.377 33.278 1.00 88.00 88 GLY A C 1
ATOM 637 O O . GLY A 1 88 ? -16.019 1.216 34.485 1.00 88.00 88 GLY A O 1
ATOM 638 N N . SER A 1 89 ? -16.294 2.471 32.651 1.00 90.50 89 SER A N 1
ATOM 639 C CA . SER A 1 89 ? -17.007 3.548 33.353 1.00 90.50 89 SER A CA 1
ATOM 640 C C . SER A 1 89 ? -18.382 3.118 33.877 1.00 90.50 89 SER A C 1
ATOM 642 O O . SER A 1 89 ? -18.798 3.559 34.951 1.00 90.50 89 SER A O 1
ATOM 644 N N . LEU A 1 90 ? -19.084 2.251 33.139 1.00 89.50 90 LEU A N 1
ATOM 645 C CA . LEU A 1 90 ? -20.367 1.690 33.547 1.00 89.50 90 LEU A CA 1
ATOM 646 C C . LEU A 1 90 ? -20.176 0.756 34.741 1.00 89.50 90 LEU A C 1
ATOM 648 O O . LEU A 1 90 ? -20.872 0.901 35.745 1.00 89.50 90 LEU A O 1
ATOM 652 N N . GLN A 1 91 ? -19.183 -0.128 34.668 1.00 87.75 91 GLN A N 1
ATOM 653 C CA . GLN A 1 91 ? -18.864 -1.063 35.739 1.00 87.75 91 GLN A CA 1
ATOM 654 C C . GLN A 1 91 ? -18.468 -0.329 37.026 1.00 87.75 91 GLN A C 1
ATOM 656 O O . GLN A 1 91 ? -19.025 -0.602 38.084 1.00 87.75 91 GLN A O 1
ATOM 661 N N . GLN A 1 92 ? -17.651 0.725 36.927 1.00 91.25 92 GLN A N 1
ATOM 662 C CA . GLN A 1 92 ? -17.293 1.554 38.081 1.00 91.25 92 GLN A CA 1
ATOM 663 C C . GLN A 1 92 ? -18.505 2.260 38.722 1.00 91.25 92 GLN A C 1
ATOM 665 O O . GLN A 1 92 ? -18.528 2.473 39.937 1.00 91.25 92 GLN A O 1
ATOM 670 N N . ARG A 1 93 ? -19.520 2.651 37.935 1.00 89.00 93 ARG A N 1
ATOM 671 C CA . ARG A 1 93 ? -20.776 3.211 38.470 1.00 89.00 93 ARG A CA 1
ATOM 672 C C . ARG A 1 93 ? -21.612 2.144 39.170 1.00 89.00 93 ARG A C 1
ATOM 674 O O . ARG A 1 93 ? -22.181 2.432 40.220 1.00 89.00 93 ARG A O 1
ATOM 681 N N . VAL A 1 94 ? -21.677 0.938 38.610 1.00 86.88 94 VAL A N 1
ATOM 682 C CA . VAL A 1 94 ? -22.369 -0.198 39.231 1.00 86.88 94 VAL A CA 1
ATOM 683 C C . VAL A 1 94 ? -21.703 -0.565 40.556 1.00 86.88 94 VAL A C 1
ATOM 685 O O . VAL A 1 94 ? -22.397 -0.637 41.565 1.00 86.88 94 VAL A O 1
ATOM 688 N N . ASP A 1 95 ? -20.375 -0.662 40.601 1.00 83.38 95 ASP A N 1
ATOM 689 C CA . ASP A 1 95 ? -19.628 -0.958 41.830 1.00 83.38 95 ASP A CA 1
ATOM 690 C C . ASP A 1 95 ? -19.866 0.096 42.923 1.00 83.38 95 ASP A C 1
ATOM 692 O O . ASP A 1 95 ? -20.036 -0.240 44.096 1.00 83.38 95 ASP A O 1
ATOM 696 N N . GLN A 1 96 ? -19.936 1.381 42.553 1.00 86.06 96 GLN A N 1
ATOM 697 C CA . GLN A 1 96 ? -20.282 2.453 43.494 1.00 86.06 96 GLN A CA 1
ATOM 698 C C . GLN A 1 96 ? -21.704 2.307 44.046 1.00 86.06 96 GLN A C 1
ATOM 700 O O . GLN A 1 96 ? -21.912 2.501 45.245 1.00 86.06 96 GLN A O 1
ATOM 705 N N . LEU A 1 97 ? -22.677 1.954 43.200 1.00 83.38 97 LEU A N 1
ATOM 706 C CA . LEU A 1 97 ? -24.057 1.711 43.630 1.00 83.38 97 LEU A CA 1
ATOM 707 C C . LEU A 1 97 ? -24.143 0.499 44.565 1.00 83.38 97 LEU A C 1
ATOM 709 O O . LEU A 1 97 ? -24.782 0.589 45.614 1.00 83.38 97 LEU A O 1
ATOM 713 N N . VAL A 1 98 ? -23.456 -0.596 44.227 1.00 81.75 98 VAL A N 1
ATOM 714 C CA . VAL A 1 98 ? -23.335 -1.794 45.071 1.00 81.75 98 VAL A CA 1
ATOM 715 C C . VAL A 1 98 ? -22.738 -1.427 46.434 1.00 81.75 98 VAL A C 1
ATOM 717 O O . VAL A 1 98 ? -23.310 -1.750 47.476 1.00 81.75 98 VAL A O 1
ATOM 720 N N . ALA A 1 99 ? -21.614 -0.705 46.456 1.00 80.69 99 ALA A N 1
ATOM 721 C CA . ALA A 1 99 ? -20.936 -0.315 47.691 1.00 80.69 99 ALA A CA 1
ATOM 722 C C . ALA A 1 99 ? -21.797 0.601 48.580 1.00 80.69 99 ALA A C 1
ATOM 724 O O . ALA A 1 99 ? -21.824 0.421 49.802 1.00 80.69 99 ALA A O 1
ATOM 725 N N . ALA A 1 100 ? -22.523 1.547 47.974 1.00 77.94 100 ALA A N 1
ATOM 726 C CA . ALA A 1 100 ? -23.454 2.428 48.675 1.00 77.94 100 ALA A CA 1
ATOM 727 C C . ALA A 1 100 ? -24.635 1.651 49.277 1.00 77.94 100 ALA A C 1
ATOM 729 O O . ALA A 1 100 ? -25.003 1.880 50.427 1.00 77.94 100 ALA A O 1
ATOM 730 N N . ALA A 1 101 ? -25.193 0.684 48.544 1.00 73.88 101 ALA A N 1
ATOM 731 C CA . ALA A 1 101 ? -26.291 -0.148 49.032 1.00 73.88 101 ALA A CA 1
ATOM 732 C C . ALA A 1 101 ? -25.884 -1.109 50.159 1.00 73.88 101 ALA A C 1
ATOM 734 O O . ALA A 1 101 ? -26.731 -1.480 50.969 1.00 73.88 101 ALA A O 1
ATOM 735 N N . ARG A 1 102 ? -24.600 -1.482 50.244 1.00 71.62 102 ARG A N 1
ATOM 736 C CA . ARG A 1 102 ? -24.038 -2.256 51.365 1.00 71.62 102 ARG A CA 1
ATOM 737 C C . ARG A 1 102 ? -23.839 -1.428 52.645 1.00 71.62 102 ARG A C 1
ATOM 739 O O . ARG A 1 102 ? -23.725 -2.016 53.715 1.00 71.62 102 ARG A O 1
ATOM 746 N N . HIS A 1 103 ? -23.847 -0.092 52.562 1.00 68.00 103 HIS A N 1
ATOM 747 C CA . HIS A 1 103 ? -23.775 0.825 53.713 1.00 68.00 103 HIS A CA 1
ATOM 748 C C . HIS A 1 103 ? -25.032 1.709 53.829 1.00 68.00 103 HIS A C 1
ATOM 750 O O . HIS A 1 103 ? -24.931 2.939 53.773 1.00 68.00 103 HIS A O 1
ATOM 756 N N . PRO A 1 104 ? -26.238 1.131 53.983 1.00 60.31 104 PRO A N 1
ATOM 757 C CA . PRO A 1 104 ? -27.443 1.935 54.091 1.00 60.31 104 PRO A CA 1
ATOM 758 C C . PRO A 1 104 ? -27.412 2.755 55.388 1.00 60.31 104 PRO A C 1
ATOM 760 O O . PRO A 1 104 ? -27.217 2.212 56.478 1.00 60.31 104 PRO A O 1
ATOM 763 N N . ALA A 1 105 ? -27.661 4.065 55.289 1.00 60.34 105 ALA A N 1
ATOM 764 C CA . ALA A 1 105 ? -28.106 4.846 56.439 1.00 60.34 105 ALA A CA 1
ATOM 765 C C . ALA A 1 105 ? -29.434 4.223 56.905 1.00 60.34 105 ALA A C 1
ATOM 767 O O . ALA A 1 105 ? -30.432 4.253 56.187 1.00 60.34 105 ALA A O 1
ATOM 768 N N . ALA A 1 106 ? -29.381 3.531 58.040 1.00 52.62 106 ALA A N 1
ATOM 769 C CA . ALA A 1 106 ? -30.331 2.511 58.465 1.00 52.62 106 ALA A CA 1
ATOM 770 C C . ALA A 1 106 ? -31.818 2.873 58.264 1.00 52.62 106 ALA A C 1
ATOM 772 O O . ALA A 1 106 ? -32.331 3.813 58.864 1.00 52.62 106 ALA A O 1
ATOM 773 N N . THR A 1 107 ? -32.534 2.045 57.498 1.00 53.22 107 THR A N 1
ATOM 774 C CA . THR A 1 107 ? -33.983 1.840 57.643 1.00 53.22 107 THR A CA 1
ATOM 775 C C . THR A 1 107 ? -34.207 0.348 57.909 1.00 53.22 107 THR A C 1
ATOM 777 O O . THR A 1 107 ? -33.892 -0.467 57.040 1.00 53.22 107 THR A O 1
ATOM 780 N N . PRO A 1 108 ? -34.689 -0.052 59.098 1.00 48.69 108 PRO A N 1
ATOM 781 C CA . PRO A 1 108 ? -34.907 -1.459 59.410 1.00 48.69 108 PRO A CA 1
ATOM 782 C C . PRO A 1 108 ? -36.164 -1.988 58.699 1.00 48.69 108 PRO A C 1
ATOM 784 O O . PRO A 1 108 ? -37.246 -1.434 58.879 1.00 48.69 108 PRO A O 1
ATOM 787 N N . GLY A 1 109 ? -36.028 -3.078 57.927 1.00 54.75 109 GLY A N 1
ATOM 788 C CA . GLY A 1 109 ? -37.157 -3.918 57.481 1.00 54.75 109 GLY A CA 1
ATOM 789 C C . GLY A 1 109 ? -37.409 -4.063 55.970 1.00 54.75 109 GLY A C 1
ATOM 790 O O . GLY A 1 109 ? -38.348 -4.764 55.602 1.00 54.75 109 GLY A O 1
ATOM 791 N N . GLY A 1 110 ? -36.616 -3.440 55.091 1.00 59.75 110 GLY A N 1
ATOM 792 C CA . GLY A 1 110 ? -36.744 -3.608 53.631 1.00 59.75 110 GLY A CA 1
ATOM 793 C C . GLY A 1 110 ? -35.938 -4.797 53.075 1.00 59.75 110 GLY A C 1
ATOM 794 O O . GLY A 1 110 ? -34.924 -5.160 53.676 1.00 59.75 110 GLY A O 1
ATOM 795 N N . PRO A 1 111 ? -36.346 -5.408 51.942 1.00 58.19 111 PRO A N 1
ATOM 796 C CA . PRO A 1 111 ? -35.553 -6.437 51.269 1.00 58.19 111 PRO A CA 1
ATOM 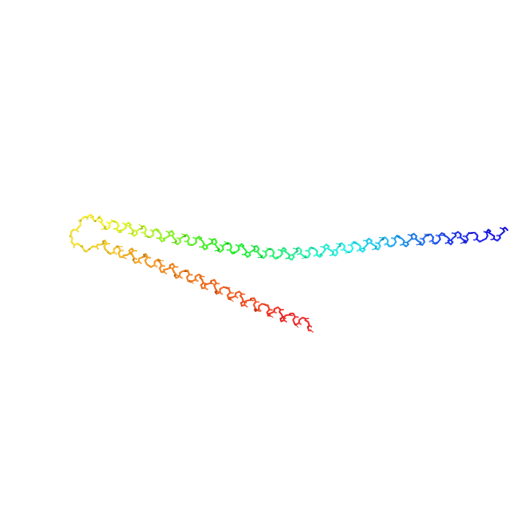797 C C . PRO A 1 111 ? -34.166 -5.905 50.878 1.00 58.19 111 PRO A C 1
ATOM 799 O O . PRO A 1 111 ? -33.997 -4.725 50.576 1.00 58.19 111 PRO A O 1
ATOM 802 N N . SER A 1 112 ? -33.174 -6.794 50.904 1.00 61.94 112 SER A N 1
ATOM 803 C CA . SER A 1 112 ? -31.760 -6.505 50.650 1.00 61.94 112 SER A CA 1
ATOM 804 C C . SER A 1 112 ? -31.530 -5.917 49.246 1.00 61.94 112 SER A C 1
ATOM 806 O O . SER A 1 112 ? -31.486 -6.628 48.245 1.00 61.94 112 SER A O 1
ATOM 808 N N . THR A 1 113 ? -31.369 -4.594 49.160 1.00 67.75 113 THR A N 1
ATOM 809 C CA . THR A 1 113 ? -30.972 -3.890 47.924 1.00 67.75 113 THR A CA 1
ATOM 810 C C . THR A 1 113 ? -29.577 -4.316 47.442 1.00 67.75 113 THR A C 1
ATOM 812 O O . THR A 1 113 ? -29.298 -4.262 46.247 1.00 67.75 113 THR A O 1
ATOM 815 N N . GLY A 1 114 ? -28.708 -4.762 48.359 1.00 68.56 114 GLY A N 1
ATOM 816 C CA . GLY A 1 114 ? -27.359 -5.242 48.048 1.00 68.56 114 GLY A CA 1
ATOM 817 C C . GLY A 1 114 ? -27.362 -6.485 47.157 1.00 68.56 114 GLY A C 1
ATOM 818 O O . GLY A 1 114 ? -26.679 -6.486 46.137 1.00 68.56 114 GLY A O 1
ATOM 819 N N . ASP A 1 115 ? -28.200 -7.481 47.465 1.00 72.94 115 ASP A N 1
ATOM 820 C CA . ASP A 1 115 ? -28.265 -8.729 46.685 1.00 72.94 115 ASP A CA 1
ATOM 821 C C . ASP A 1 115 ? -28.757 -8.486 45.247 1.00 72.94 115 ASP A C 1
ATOM 823 O O . ASP A 1 115 ? -28.283 -9.109 44.296 1.00 72.94 115 ASP A O 1
ATOM 827 N N . ALA A 1 116 ? -29.689 -7.542 45.063 1.00 76.69 116 ALA A N 1
ATOM 828 C CA . ALA A 1 116 ? -30.191 -7.167 43.741 1.00 76.69 116 ALA A CA 1
ATOM 829 C C . ALA A 1 116 ? -29.125 -6.459 42.883 1.00 76.69 116 ALA A C 1
ATOM 831 O O . ALA A 1 116 ? -29.083 -6.650 41.667 1.00 76.69 116 ALA A O 1
ATOM 832 N N . LEU A 1 117 ? -28.259 -5.651 43.502 1.00 77.38 117 LEU A N 1
ATOM 833 C CA . LEU A 1 117 ? -27.171 -4.957 42.811 1.00 77.38 117 LEU A CA 1
ATOM 834 C C . LEU A 1 117 ? -25.982 -5.882 42.523 1.00 77.38 117 LEU A C 1
ATOM 836 O O . LEU A 1 117 ? -25.377 -5.761 41.460 1.00 77.38 117 LEU A O 1
ATOM 840 N N . ASP A 1 118 ? -25.695 -6.837 43.408 1.00 77.81 118 ASP A N 1
ATOM 841 C CA . ASP A 1 118 ? -24.700 -7.885 43.159 1.00 77.81 118 ASP A CA 1
ATOM 842 C C . ASP A 1 118 ? -25.112 -8.758 41.962 1.00 77.81 118 ASP A C 1
ATOM 844 O O . ASP A 1 118 ? -24.302 -9.017 41.071 1.00 77.81 118 ASP A O 1
ATOM 848 N N . LEU A 1 119 ? -26.397 -9.132 41.876 1.00 84.62 119 LEU A N 1
ATOM 849 C CA . LEU A 1 119 ? -26.944 -9.828 40.708 1.00 84.62 119 LEU A CA 1
ATOM 850 C C . LEU A 1 119 ? -26.841 -8.979 39.433 1.00 84.62 119 LEU A C 1
ATOM 852 O O . LEU A 1 119 ? -26.513 -9.509 38.373 1.00 84.62 119 LEU A O 1
ATOM 856 N N . LEU A 1 120 ? -27.114 -7.672 39.514 1.00 84.12 120 LEU A N 1
ATOM 857 C CA . LEU A 1 120 ? -26.974 -6.762 38.374 1.00 84.12 120 LEU A CA 1
ATOM 858 C C . LEU A 1 120 ? -25.524 -6.732 37.866 1.00 84.12 120 LEU A C 1
ATOM 860 O O . LEU A 1 120 ? -25.312 -6.837 36.661 1.00 84.12 120 LEU A O 1
ATOM 864 N N . ALA A 1 121 ? -24.542 -6.618 38.765 1.00 81.44 121 ALA A N 1
ATOM 865 C CA . ALA A 1 121 ? -23.123 -6.601 38.413 1.00 81.44 121 ALA A CA 1
ATOM 866 C C . ALA A 1 121 ? -22.679 -7.915 37.747 1.00 81.44 121 ALA A C 1
ATOM 868 O O . ALA A 1 121 ? -22.015 -7.896 36.712 1.00 81.44 121 ALA A O 1
ATOM 869 N N . ASP A 1 122 ? -23.106 -9.052 38.296 1.00 85.31 122 ASP A N 1
ATOM 870 C CA . ASP A 1 122 ? -22.828 -10.386 37.756 1.00 85.31 122 ASP A CA 1
ATOM 871 C C . ASP A 1 122 ? -23.490 -10.618 36.381 1.00 85.31 122 ASP A C 1
ATOM 873 O O . ASP A 1 122 ? -22.859 -11.116 35.445 1.00 85.31 122 ASP A O 1
ATOM 877 N N . VAL A 1 123 ? -24.751 -10.200 36.207 1.00 90.31 123 VAL A N 1
ATOM 878 C CA . VAL A 1 123 ? -25.441 -10.261 34.907 1.00 90.31 123 VAL A CA 1
ATOM 879 C C . VAL A 1 123 ? -24.759 -9.360 33.883 1.00 90.31 123 VAL A C 1
ATOM 881 O O . VAL A 1 123 ? -24.550 -9.805 32.756 1.00 90.31 123 VAL A O 1
ATOM 884 N N . LEU A 1 124 ? -24.392 -8.131 34.257 1.00 88.12 124 LEU A N 1
ATOM 885 C CA . LEU A 1 124 ? -23.709 -7.203 33.358 1.00 88.12 124 LEU A CA 1
ATOM 886 C C . LEU A 1 124 ? -22.358 -7.774 32.907 1.00 88.12 124 LEU A C 1
ATOM 888 O O . LEU A 1 124 ? -22.094 -7.812 31.711 1.00 88.12 124 LEU A O 1
ATOM 892 N N . GLY A 1 125 ? -21.568 -8.322 33.837 1.00 85.62 125 GLY A N 1
ATOM 893 C CA . GLY A 1 125 ? -20.295 -8.973 33.520 1.00 85.62 125 GLY A CA 1
ATOM 894 C C . GLY A 1 125 ? -20.450 -10.137 32.538 1.00 85.62 125 GLY A C 1
ATOM 895 O O . GLY A 1 125 ? -19.726 -10.208 31.546 1.00 85.62 125 GLY A O 1
ATOM 896 N N . ARG A 1 126 ? -21.443 -11.014 32.747 1.00 89.94 126 ARG A N 1
ATOM 897 C CA . ARG A 1 126 ? -21.731 -12.111 31.804 1.00 89.94 126 ARG A CA 1
ATOM 898 C C . ARG A 1 126 ? -22.210 -11.620 30.441 1.00 89.94 126 ARG A C 1
ATOM 900 O O . ARG A 1 126 ? -21.888 -12.237 29.428 1.00 89.94 126 ARG A O 1
ATOM 907 N N . VAL A 1 127 ? -23.024 -10.567 30.401 1.00 89.69 127 VAL A N 1
ATOM 908 C CA . VAL A 1 127 ? -23.516 -9.998 29.140 1.00 89.69 127 VAL A CA 1
ATOM 909 C C . VAL A 1 127 ? -22.363 -9.381 28.354 1.00 89.69 127 VAL A C 1
ATOM 911 O O . VAL A 1 127 ? -22.261 -9.647 27.159 1.00 89.69 127 VAL A O 1
ATOM 914 N N . ASP A 1 128 ? -21.472 -8.642 29.013 1.00 85.62 128 ASP A N 1
ATOM 915 C CA . ASP A 1 128 ? -20.297 -8.045 28.375 1.00 85.62 128 ASP A CA 1
ATOM 916 C C . ASP A 1 128 ? -19.326 -9.116 27.855 1.00 85.62 128 ASP A C 1
ATOM 918 O O . ASP A 1 128 ? -18.828 -9.004 26.733 1.00 85.62 128 ASP A O 1
ATOM 922 N N . GLU A 1 129 ? -19.112 -10.201 28.606 1.00 87.62 129 GLU A N 1
ATOM 923 C CA . GLU A 1 129 ? -18.304 -11.340 28.154 1.00 87.62 129 GLU A CA 1
ATOM 924 C C . GLU A 1 129 ? -18.892 -11.982 26.886 1.00 87.62 129 GLU A C 1
ATOM 926 O O . GLU A 1 129 ? -18.195 -12.151 25.882 1.00 87.62 129 GLU A O 1
ATOM 931 N N . ARG A 1 130 ? -20.204 -12.258 26.876 1.00 92.25 130 ARG A N 1
ATOM 932 C CA . ARG A 1 130 ? -20.896 -12.807 25.696 1.00 92.25 130 ARG A CA 1
ATOM 933 C C . ARG A 1 130 ? -20.919 -11.843 24.517 1.00 92.25 130 ARG A C 1
ATOM 935 O O . ARG A 1 130 ? -20.804 -12.282 23.373 1.00 92.25 130 ARG A O 1
ATOM 942 N N . ALA A 1 131 ? -21.054 -10.545 24.771 1.00 87.88 131 ALA A N 1
ATOM 943 C CA . ALA A 1 131 ? -20.954 -9.528 23.735 1.00 87.88 131 ALA A CA 1
ATOM 944 C C . ALA A 1 131 ? -19.551 -9.519 23.106 1.00 87.88 131 ALA A C 1
ATOM 946 O O . ALA A 1 131 ? -19.435 -9.405 21.886 1.00 87.88 131 ALA A O 1
ATOM 947 N N . GLY A 1 132 ? -18.502 -9.717 23.911 1.00 86.19 132 GLY A N 1
ATOM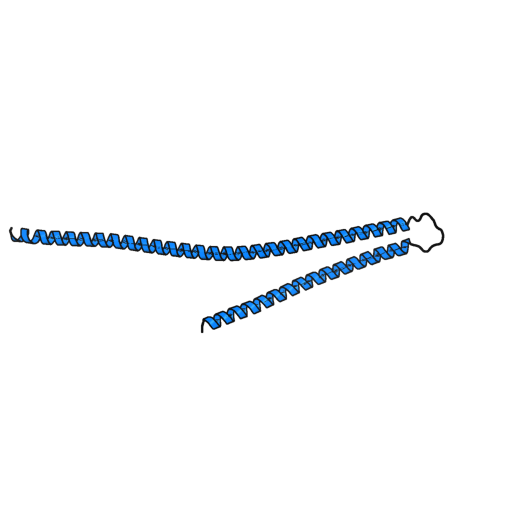 948 C CA . GLY A 1 132 ? -17.126 -9.878 23.440 1.00 86.19 132 GLY A CA 1
ATOM 949 C C . GLY A 1 132 ? -16.939 -11.095 22.530 1.00 86.19 132 GLY A C 1
ATOM 950 O O . GLY A 1 132 ? -16.414 -10.956 21.425 1.00 86.19 132 GLY A O 1
ATOM 951 N N . GLU A 1 133 ? -17.429 -12.267 22.943 1.00 90.44 133 GLU A N 1
ATOM 952 C CA . GLU A 1 133 ? -17.380 -13.492 22.125 1.00 90.44 133 GLU A CA 1
ATOM 953 C C . GLU A 1 133 ? -18.115 -13.324 20.781 1.00 90.44 133 GLU A C 1
ATOM 955 O O . GLU A 1 133 ? -17.625 -13.747 19.728 1.00 90.44 133 GLU A O 1
ATOM 960 N N . LEU A 1 134 ? -19.289 -12.681 20.802 1.00 91.19 134 LEU A N 1
ATOM 961 C CA . LEU A 1 134 ? -20.075 -12.391 19.601 1.00 91.19 134 LEU A CA 1
ATOM 962 C C . LEU A 1 134 ? -19.361 -11.407 18.670 1.00 91.19 134 LEU A C 1
ATOM 964 O O . LEU A 1 134 ? -19.375 -11.611 17.455 1.00 91.19 134 LEU A O 1
ATOM 968 N N . ALA A 1 135 ? -18.723 -10.371 19.219 1.00 86.50 135 ALA A N 1
ATOM 969 C CA . ALA A 1 135 ? -17.943 -9.415 18.441 1.00 86.50 135 ALA A CA 1
ATOM 970 C C . ALA A 1 135 ? -16.757 -10.100 17.743 1.00 86.50 135 ALA A C 1
ATOM 972 O O . ALA A 1 135 ? -16.570 -9.921 16.540 1.00 86.50 135 ALA A O 1
ATOM 973 N N . GLU A 1 136 ? -16.015 -10.962 18.447 1.00 85.38 136 GLU A N 1
ATOM 974 C CA . GLU A 1 136 ? -14.900 -11.714 17.858 1.00 85.38 136 GLU A CA 1
ATOM 975 C C . GLU A 1 136 ? -15.369 -12.673 16.752 1.00 85.38 136 GLU A C 1
ATOM 977 O O . GLU A 1 136 ? -14.733 -12.802 15.700 1.00 85.38 136 GLU A O 1
ATOM 982 N N . TYR A 1 137 ? -16.501 -13.354 16.958 1.00 90.88 137 TYR A N 1
ATOM 983 C CA . TYR A 1 137 ? -17.109 -14.177 15.915 1.00 90.88 137 TYR A CA 1
ATOM 984 C C . TYR A 1 137 ? -17.497 -13.341 14.687 1.00 90.88 137 TYR A C 1
ATOM 986 O O . TYR A 1 137 ? -17.164 -13.720 13.561 1.00 90.88 137 TYR A O 1
ATOM 994 N N . ALA A 1 138 ? -18.161 -12.201 14.894 1.00 88.88 138 ALA A N 1
ATOM 995 C CA . ALA A 1 138 ? -18.589 -11.315 13.818 1.00 88.88 138 ALA A CA 1
ATOM 996 C C . ALA A 1 138 ? -17.398 -10.752 13.026 1.00 88.88 138 ALA A C 1
ATOM 998 O O . ALA A 1 138 ? -17.439 -10.740 11.794 1.00 88.88 138 ALA A O 1
ATOM 999 N N . ASP A 1 139 ? -16.315 -10.358 13.699 1.00 87.69 139 ASP A N 1
ATOM 1000 C CA . ASP A 1 139 ? -15.100 -9.884 13.034 1.00 87.69 139 ASP A CA 1
ATOM 1001 C C . ASP A 1 139 ? -14.438 -10.986 12.198 1.00 87.69 139 ASP A C 1
ATOM 1003 O O . ASP A 1 139 ? -14.088 -10.747 11.040 1.00 87.69 139 ASP A O 1
ATOM 1007 N N . ARG A 1 140 ? -14.334 -12.217 12.721 1.00 86.75 140 ARG A N 1
ATOM 1008 C CA . ARG A 1 140 ? -13.814 -13.360 11.946 1.00 86.75 140 ARG A CA 1
ATOM 1009 C C . ARG A 1 140 ? -14.676 -13.666 10.725 1.00 86.75 140 ARG A C 1
ATOM 1011 O O . ARG A 1 140 ? -14.135 -13.864 9.636 1.00 86.75 140 ARG A O 1
ATOM 1018 N N . ALA A 1 141 ? -15.998 -13.678 10.888 1.00 90.50 141 ALA A N 1
ATOM 1019 C CA . ALA A 1 141 ? -16.931 -13.902 9.789 1.00 90.50 141 ALA A CA 1
ATOM 1020 C C . ALA A 1 141 ? -16.814 -12.805 8.719 1.00 90.50 141 ALA A C 1
ATOM 1022 O O . ALA A 1 141 ? -16.761 -13.111 7.528 1.00 90.50 141 ALA A O 1
ATOM 1023 N N . ARG A 1 142 ? -16.695 -11.535 9.131 1.00 90.81 142 ARG A N 1
ATOM 1024 C CA . ARG A 1 142 ? -16.501 -10.402 8.218 1.00 90.81 142 ARG A CA 1
ATOM 1025 C C . ARG A 1 142 ? -15.191 -10.508 7.440 1.00 90.81 142 ARG A C 1
ATOM 1027 O O . ARG A 1 142 ? -15.204 -10.315 6.229 1.00 90.81 142 ARG A O 1
ATOM 1034 N N . ILE A 1 143 ? -14.080 -10.839 8.102 1.00 88.56 143 ILE A N 1
ATOM 1035 C CA . ILE A 1 143 ? -12.775 -11.019 7.442 1.00 88.56 143 ILE A CA 1
ATOM 1036 C C . ILE A 1 143 ? -12.849 -12.133 6.393 1.00 88.56 143 ILE A C 1
ATOM 1038 O O . ILE A 1 143 ? -12.395 -11.942 5.264 1.00 88.56 143 ILE A O 1
ATOM 1042 N N . ALA A 1 144 ? -13.451 -13.274 6.743 1.00 90.69 144 ALA A N 1
ATOM 1043 C CA . ALA A 1 144 ? -13.633 -14.383 5.812 1.00 90.69 144 ALA A CA 1
ATOM 1044 C C . ALA A 1 144 ? -14.511 -13.982 4.613 1.00 90.69 144 ALA A C 1
ATOM 1046 O O . ALA A 1 144 ? -14.132 -14.232 3.471 1.00 90.69 144 ALA A O 1
ATOM 1047 N N . GLY A 1 145 ? -15.631 -13.292 4.854 1.00 92.81 145 GLY A N 1
ATOM 1048 C CA . GLY A 1 145 ? -16.521 -12.801 3.797 1.00 92.81 145 GLY A CA 1
ATOM 1049 C C . GLY A 1 145 ? -15.827 -11.840 2.830 1.00 92.81 145 GLY A C 1
ATOM 1050 O O . GLY A 1 145 ? -15.886 -12.038 1.620 1.00 92.81 145 GLY A O 1
ATOM 1051 N N . GLN A 1 146 ? -15.074 -10.867 3.350 1.00 93.62 146 GLN A N 1
ATOM 1052 C CA . GLN A 1 146 ? -14.295 -9.936 2.524 1.00 93.62 146 GLN A CA 1
ATOM 1053 C C . GLN A 1 146 ? -13.216 -10.639 1.694 1.00 93.62 146 GLN A C 1
ATOM 1055 O O . GLN A 1 146 ? -12.851 -10.163 0.619 1.00 93.62 146 GLN A O 1
ATOM 1060 N N . GLN A 1 147 ? -12.648 -11.742 2.188 1.00 93.12 147 GLN A N 1
ATOM 1061 C CA . GLN A 1 147 ? -11.720 -12.540 1.390 1.00 93.12 147 GLN A CA 1
ATOM 1062 C C . GLN A 1 147 ? -12.453 -13.240 0.242 1.00 93.12 147 GLN A C 1
ATOM 1064 O O . GLN A 1 147 ? -12.004 -13.146 -0.896 1.00 93.12 147 GLN A O 1
ATOM 1069 N N . CYS A 1 148 ? -13.606 -13.858 0.516 1.00 93.38 148 CYS A N 1
ATOM 1070 C CA . CYS A 1 148 ? -14.424 -14.489 -0.517 1.00 93.38 148 CYS A CA 1
ATOM 1071 C C . CYS A 1 148 ? -14.856 -13.500 -1.611 1.00 93.38 148 CYS A C 1
ATOM 1073 O O . CYS A 1 148 ? -14.779 -13.837 -2.791 1.00 93.38 148 CYS A O 1
ATOM 1075 N N . GLU A 1 149 ? -15.265 -12.283 -1.242 1.00 93.19 149 GLU A N 1
ATOM 1076 C CA . GLU A 1 149 ? -15.608 -11.223 -2.202 1.00 93.19 149 GLU A CA 1
ATOM 1077 C C . GLU A 1 149 ? -14.409 -10.844 -3.077 1.00 93.19 149 GLU A C 1
ATOM 1079 O O . GLU A 1 149 ? -14.511 -10.847 -4.303 1.00 93.19 149 GLU A O 1
ATOM 1084 N N . ARG A 1 150 ? -13.238 -10.610 -2.468 1.00 89.19 150 ARG A N 1
ATOM 1085 C CA . ARG A 1 150 ? -12.009 -10.280 -3.207 1.00 89.19 150 ARG A CA 1
ATOM 1086 C C . ARG A 1 150 ? -11.578 -11.390 -4.162 1.00 89.19 150 ARG A C 1
ATOM 1088 O O . ARG A 1 150 ? -11.161 -11.097 -5.283 1.00 89.19 150 ARG A O 1
ATOM 1095 N N . ASP A 1 151 ? -11.690 -12.647 -3.743 1.00 89.06 151 ASP A N 1
ATOM 1096 C CA . ASP A 1 151 ? -11.364 -13.797 -4.588 1.00 89.06 151 ASP A CA 1
ATOM 1097 C C . ASP A 1 151 ? -12.340 -13.904 -5.771 1.00 89.06 151 ASP A C 1
ATOM 1099 O O . ASP A 1 151 ? -11.921 -14.120 -6.912 1.00 89.06 151 ASP A O 1
ATOM 1103 N N . TYR A 1 152 ? -13.636 -13.687 -5.532 1.00 91.12 152 TYR A N 1
ATOM 1104 C CA . TYR A 1 152 ? -14.652 -13.671 -6.584 1.00 91.12 152 TYR A CA 1
ATOM 1105 C C . TYR A 1 152 ? -14.431 -12.533 -7.594 1.00 91.12 152 TYR A C 1
ATOM 1107 O O . TYR A 1 152 ? -14.470 -12.757 -8.811 1.00 91.12 152 TYR A O 1
ATOM 1115 N N . ASP A 1 153 ? -14.138 -11.326 -7.111 1.00 91.44 153 ASP A N 1
ATOM 1116 C CA . ASP A 1 153 ? -13.842 -10.165 -7.951 1.00 91.44 153 ASP A CA 1
ATOM 1117 C C . ASP A 1 153 ? -12.576 -10.387 -8.789 1.00 91.44 153 ASP A C 1
ATOM 1119 O O . ASP A 1 153 ? -12.533 -10.047 -9.978 1.00 91.44 153 ASP A O 1
ATOM 1123 N N . ALA A 1 154 ? -11.547 -11.017 -8.214 1.00 88.81 154 ALA A N 1
ATOM 1124 C CA . ALA A 1 154 ? -10.330 -11.383 -8.931 1.00 88.81 154 ALA A CA 1
ATOM 1125 C C . ALA A 1 154 ? -10.614 -12.383 -10.066 1.00 88.81 154 ALA A C 1
ATOM 1127 O O . ALA A 1 154 ? -10.139 -12.190 -11.188 1.00 88.81 154 ALA A O 1
ATOM 1128 N N . LEU A 1 155 ? -11.432 -13.411 -9.819 1.00 89.88 155 LEU A N 1
ATOM 1129 C CA . LEU A 1 155 ? -11.819 -14.392 -10.839 1.00 89.88 155 LEU A CA 1
ATOM 1130 C C . LEU A 1 155 ? -12.656 -13.761 -11.963 1.00 89.88 155 LEU A C 1
ATOM 1132 O O . LEU A 1 155 ? -12.411 -14.015 -13.147 1.00 89.88 155 LEU A O 1
ATOM 1136 N N . THR A 1 156 ? -13.613 -12.904 -11.609 1.00 90.31 156 THR A N 1
ATOM 1137 C CA . THR A 1 156 ? -14.531 -12.268 -12.566 1.00 90.31 156 THR A CA 1
ATOM 1138 C C . THR A 1 156 ? -13.822 -11.212 -13.418 1.00 90.31 156 THR A C 1
ATOM 1140 O O . THR A 1 156 ? -14.002 -11.149 -14.641 1.00 90.31 156 THR A O 1
ATOM 1143 N N . SER A 1 157 ? -12.947 -10.409 -12.808 1.00 86.25 157 SER A N 1
ATOM 1144 C CA . SER A 1 157 ? -12.130 -9.426 -13.527 1.00 86.25 157 SER A CA 1
ATOM 1145 C C . SER A 1 157 ? -11.092 -10.096 -14.434 1.00 86.25 157 SER A C 1
ATOM 1147 O O . SER A 1 157 ? -10.883 -9.639 -15.562 1.00 86.25 157 SER A O 1
ATOM 1149 N N . ALA A 1 158 ? -10.494 -11.213 -14.005 1.00 80.50 158 ALA A N 1
ATOM 1150 C CA . ALA A 1 158 ? -9.589 -12.007 -14.835 1.00 80.50 158 ALA A CA 1
ATOM 1151 C C . ALA A 1 158 ? -10.300 -12.602 -16.061 1.00 80.50 158 ALA A C 1
ATOM 1153 O O . ALA A 1 158 ? -9.779 -12.484 -17.172 1.00 80.50 158 ALA A O 1
ATOM 1154 N N . GLN A 1 159 ? -11.505 -13.165 -15.895 1.00 80.38 159 GLN A N 1
ATOM 1155 C CA . GLN A 1 159 ? -12.318 -13.643 -17.024 1.00 80.38 159 GLN A CA 1
ATOM 1156 C C . GLN A 1 159 ? -12.660 -12.517 -18.000 1.00 80.38 159 GLN A C 1
ATOM 1158 O O . GLN A 1 159 ? -12.495 -12.678 -19.208 1.00 80.38 159 GLN A O 1
ATOM 1163 N N . SER A 1 160 ? -13.069 -11.359 -17.482 1.00 77.94 160 SER A N 1
ATOM 1164 C CA . SER A 1 160 ? -13.395 -10.189 -18.303 1.00 77.94 160 SER A CA 1
ATOM 1165 C C . SER A 1 160 ? -12.185 -9.729 -19.125 1.00 77.94 160 SER A C 1
ATOM 1167 O O . SER A 1 160 ? -12.293 -9.466 -20.323 1.00 77.94 160 SER A O 1
ATOM 1169 N N . ARG A 1 161 ? -10.997 -9.701 -18.508 1.00 79.25 161 ARG A N 1
ATOM 1170 C CA . ARG A 1 161 ? -9.741 -9.323 -19.170 1.00 79.25 161 ARG A CA 1
ATOM 1171 C C . ARG A 1 161 ? -9.316 -10.352 -20.229 1.00 79.25 161 ARG A C 1
ATOM 1173 O O . ARG A 1 161 ? -8.878 -9.961 -21.311 1.00 79.25 161 ARG A O 1
ATOM 1180 N N . ALA A 1 162 ? -9.499 -11.646 -19.960 1.00 74.50 162 ALA A N 1
ATOM 1181 C CA . ALA A 1 162 ? -9.239 -12.719 -20.921 1.00 74.50 162 ALA A CA 1
ATOM 1182 C C . ALA A 1 162 ? -10.195 -12.667 -22.129 1.00 74.50 162 ALA A C 1
ATOM 1184 O O . ALA A 1 162 ? -9.755 -12.806 -23.272 1.00 74.50 162 ALA A O 1
ATOM 1185 N N . ALA A 1 163 ? -11.483 -12.392 -21.898 1.00 74.81 163 ALA A N 1
ATOM 1186 C CA . ALA A 1 163 ? -12.478 -12.246 -22.958 1.00 74.81 163 ALA A CA 1
ATOM 1187 C C . ALA A 1 163 ? -12.141 -11.077 -23.899 1.00 74.81 163 ALA A C 1
ATOM 1189 O O . ALA A 1 163 ? -12.127 -11.263 -25.117 1.00 74.81 163 ALA A O 1
ATOM 1190 N N . ILE A 1 164 ? -11.778 -9.912 -23.346 1.00 75.44 164 ILE A N 1
ATOM 1191 C CA . ILE A 1 164 ? -11.346 -8.736 -24.122 1.00 75.44 164 ILE A CA 1
ATOM 1192 C C . ILE A 1 164 ? -10.097 -9.058 -24.953 1.00 75.44 164 ILE A C 1
ATOM 1194 O O . ILE A 1 164 ? -10.059 -8.749 -26.143 1.00 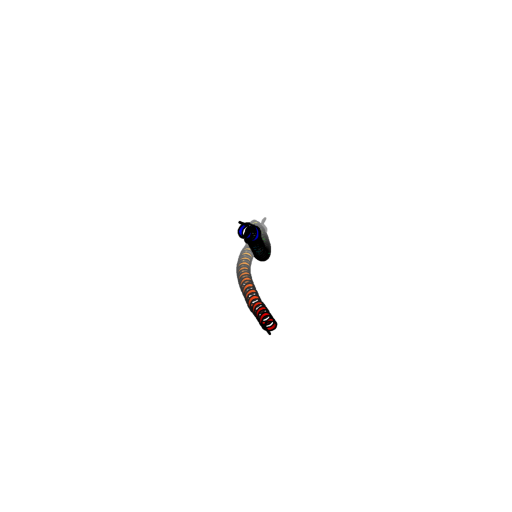75.44 164 ILE A O 1
ATOM 1198 N N . SER A 1 165 ? -9.104 -9.738 -24.369 1.00 73.19 165 SER A N 1
ATOM 1199 C CA . SER A 1 165 ? -7.907 -10.161 -25.108 1.00 73.19 165 SER A CA 1
ATOM 1200 C C . SER A 1 165 ? -8.250 -11.072 -26.292 1.00 73.19 165 SER A C 1
ATOM 1202 O O . SER A 1 165 ? -7.656 -10.932 -27.356 1.00 73.19 165 SER A O 1
ATOM 1204 N N . SER A 1 166 ? -9.223 -11.980 -26.137 1.00 73.06 166 SER A N 1
ATOM 1205 C CA . SER A 1 166 ? -9.655 -12.884 -27.215 1.00 73.06 166 SER A CA 1
ATOM 1206 C C . SER A 1 166 ? -10.439 -12.189 -28.335 1.00 73.06 166 SER A C 1
ATOM 1208 O O . SER A 1 166 ? -10.442 -12.669 -29.469 1.00 73.06 166 SER A O 1
ATOM 1210 N N . ALA A 1 167 ? -11.112 -11.077 -28.020 1.00 69.31 167 ALA A N 1
ATOM 1211 C CA . ALA A 1 167 ? -11.862 -10.274 -28.979 1.00 69.31 167 ALA A CA 1
ATOM 1212 C C . ALA A 1 167 ? -10.947 -9.351 -29.796 1.00 69.31 167 ALA A C 1
ATOM 1214 O O . ALA A 1 167 ? -11.214 -9.130 -30.966 1.00 69.31 167 ALA A O 1
ATOM 1215 N N . VAL A 1 168 ? -9.854 -8.854 -29.204 1.00 74.06 168 VAL A N 1
ATOM 1216 C CA . VAL A 1 168 ? -8.844 -8.031 -29.900 1.00 74.06 168 VAL A CA 1
ATOM 1217 C C . VAL A 1 168 ? -7.962 -8.860 -30.845 1.00 74.06 168 VAL A C 1
ATOM 1219 O O . VAL A 1 168 ? -7.437 -8.328 -31.817 1.00 74.06 168 VAL A O 1
ATOM 1222 N N . SER A 1 169 ? -7.780 -10.157 -30.576 1.00 66.44 169 SER A N 1
ATOM 1223 C CA . SER A 1 169 ? -7.003 -11.060 -31.444 1.00 66.44 169 SER A CA 1
ATOM 1224 C C . SER A 1 169 ? -7.783 -11.642 -32.634 1.00 66.44 169 SER A C 1
ATOM 1226 O O . SER A 1 169 ? -7.202 -12.419 -33.390 1.00 66.44 169 SER A O 1
ATOM 1228 N N . ARG A 1 170 ? -9.069 -11.312 -32.796 1.00 54.75 170 ARG A N 1
ATOM 1229 C CA . ARG A 1 170 ? -9.909 -11.714 -33.934 1.00 54.75 170 ARG A CA 1
ATOM 1230 C C . ARG A 1 170 ? -10.186 -10.526 -34.841 1.00 54.75 170 ARG A C 1
ATOM 1232 O O . ARG A 1 170 ? -10.230 -10.762 -36.066 1.00 54.75 170 ARG A O 1
#

Foldseek 3Di:
DVVCVVCVVVVVVVVVVVVVVVVVVVVVVVVVVVVVVVVVVVVVVVVVVVVVVVVVVVVVVVVVVVVVVVVVVVVVVVVVVVVVVVLVVVLVVLVVVLVDLVDDPDDPDDPRPNVVSVVVSVVSVVVVVVVVVVVVVVVVVVVVVVVVVVVVCVVVVVVVVVVVVVVVVD

InterPro domains:
  IPR019659 Protein of unknown function DUF2514 [PF10721] (12-156)